Protein AF-A0A3M1ZE12-F1 (afdb_monomer_lite)

Secondary structure (DSSP, 8-state):
-HHHHHHHHHHHHHHHHHHHHHHHH-GGGGGGGHHHHS-TT-EEEEEEEEEETTEEEEEEEEE-TT--EEEEE-GGGHHHHHHHHHHHHHHHHHHHHHHT-----HHHHHHHHHTT--------HHHHHHHHHHHHHHHHTTSS-HHHHHHHHHHHHHT-

Foldseek 3Di:
DVVVLVVVVVVLVVVVVVVVVCCVVCVVVCVVCQVVQDPPQWGWDWDWDAPDDVDIDIWIFTAHPVRDTDDTRPCVVVVVVCCCVSVVVVVVVVCVVVVPPPVPDPVVVVVVVPVPDPDDDDPDVVVLVVVLVVLVVCVVVVVDDPVRSVVVNVVSVVSD

Radius of gyration: 32.06 Å; chains: 1; bounding box: 69×40×82 Å

Structure (mmCIF, N/CA/C/O backbone):
data_AF-A0A3M1ZE12-F1
#
_entry.id   AF-A0A3M1ZE12-F1
#
loop_
_atom_site.group_PDB
_atom_site.id
_atom_site.type_symbol
_atom_site.label_atom_id
_atom_site.label_alt_id
_atom_site.label_comp_id
_atom_site.label_asym_id
_atom_site.label_entity_id
_atom_site.label_seq_id
_atom_site.pdbx_PDB_ins_code
_atom_site.Cartn_x
_atom_site.Cartn_y
_atom_site.Cartn_z
_atom_site.occupancy
_atom_site.B_iso_or_equiv
_atom_site.auth_seq_id
_atom_site.auth_comp_id
_atom_site.auth_asym_id
_atom_site.auth_atom_id
_atom_site.pdbx_PDB_model_num
ATOM 1 N N . MET A 1 1 ? -4.001 3.614 19.886 1.00 69.06 1 MET A N 1
ATOM 2 C CA . MET A 1 1 ? -4.162 3.724 18.414 1.00 69.06 1 MET A CA 1
ATOM 3 C C . MET A 1 1 ? -3.231 4.747 17.764 1.00 69.06 1 MET A C 1
ATOM 5 O O . MET A 1 1 ? -2.556 4.374 16.819 1.00 69.06 1 MET A O 1
ATOM 9 N N . ARG A 1 2 ? -3.113 5.991 18.261 1.00 78.31 2 ARG A N 1
ATOM 10 C CA . ARG A 1 2 ? -2.287 7.047 17.623 1.00 78.31 2 ARG A CA 1
ATOM 11 C C . ARG A 1 2 ? -0.818 6.660 17.358 1.00 78.31 2 ARG A C 1
ATOM 13 O O . ARG A 1 2 ? -0.316 6.914 16.273 1.00 78.31 2 ARG A O 1
ATOM 20 N N . ARG A 1 3 ? -0.157 5.980 18.305 1.00 85.44 3 ARG A N 1
ATOM 21 C CA . ARG A 1 3 ? 1.233 5.497 18.143 1.00 85.44 3 ARG A CA 1
ATOM 22 C C . ARG A 1 3 ? 1.384 4.434 17.048 1.00 85.44 3 ARG A C 1
ATOM 24 O O . ARG A 1 3 ? 2.384 4.425 16.349 1.00 85.44 3 ARG A O 1
ATOM 31 N N . PHE A 1 4 ? 0.374 3.584 16.869 1.00 80.88 4 PHE A N 1
ATOM 32 C CA . PHE A 1 4 ? 0.392 2.518 15.865 1.00 80.88 4 PHE A CA 1
ATOM 33 C C . PHE A 1 4 ? 0.295 3.084 14.443 1.00 80.88 4 PHE A C 1
ATOM 35 O O . PHE A 1 4 ? 0.989 2.627 13.545 1.00 80.88 4 PHE A O 1
ATOM 42 N N . LEU A 1 5 ? -0.516 4.133 14.263 1.00 79.75 5 LEU A N 1
ATOM 43 C CA . LEU A 1 5 ? -0.652 4.824 12.983 1.00 79.75 5 LEU A CA 1
ATOM 44 C C . LEU A 1 5 ? 0.655 5.515 12.568 1.00 79.75 5 LEU A C 1
ATOM 46 O O . LEU A 1 5 ? 1.048 5.429 11.414 1.00 79.75 5 LEU A O 1
ATOM 50 N N . ILE A 1 6 ? 1.353 6.146 13.518 1.00 84.62 6 ILE A N 1
ATOM 51 C CA . ILE A 1 6 ? 2.642 6.805 13.256 1.00 84.62 6 ILE A CA 1
ATOM 52 C C . ILE A 1 6 ? 3.688 5.785 12.795 1.00 84.62 6 ILE A C 1
ATOM 54 O O . ILE A 1 6 ? 4.367 6.031 11.805 1.00 84.62 6 ILE A O 1
ATOM 58 N N . ILE A 1 7 ? 3.782 4.635 13.472 1.00 89.12 7 ILE A N 1
ATOM 59 C CA . ILE A 1 7 ? 4.720 3.564 13.102 1.00 89.12 7 ILE A CA 1
ATOM 60 C C . ILE A 1 7 ? 4.403 3.028 11.704 1.00 89.12 7 ILE A C 1
ATOM 62 O O . ILE A 1 7 ? 5.311 2.838 10.902 1.00 89.12 7 ILE A O 1
ATOM 66 N N . LEU A 1 8 ? 3.122 2.825 11.391 1.00 82.06 8 LEU A N 1
ATOM 67 C CA . LEU A 1 8 ? 2.704 2.285 10.101 1.00 82.06 8 LEU A CA 1
ATOM 68 C C . LEU A 1 8 ? 2.986 3.262 8.952 1.00 82.06 8 LEU A C 1
ATOM 70 O O . LEU A 1 8 ? 3.507 2.849 7.922 1.00 82.06 8 LEU A O 1
ATOM 74 N N . VAL A 1 9 ? 2.730 4.559 9.150 1.00 83.44 9 VAL A N 1
ATOM 75 C CA . VAL A 1 9 ? 3.101 5.603 8.180 1.00 83.44 9 VAL A CA 1
ATOM 76 C C . VAL A 1 9 ? 4.614 5.634 7.970 1.00 83.44 9 VAL A C 1
ATOM 78 O O . VAL A 1 9 ? 5.063 5.651 6.830 1.00 83.44 9 VAL A O 1
ATOM 81 N N . TRP A 1 10 ? 5.403 5.580 9.047 1.00 89.31 10 TRP A N 1
ATOM 82 C CA . TRP A 1 10 ? 6.865 5.538 8.954 1.00 89.31 10 TRP A CA 1
ATOM 83 C C . TRP A 1 10 ? 7.362 4.313 8.182 1.00 89.31 10 TRP A C 1
ATOM 85 O O . TRP A 1 10 ? 8.248 4.431 7.343 1.00 89.31 10 TRP A O 1
ATOM 95 N N . LEU A 1 11 ? 6.764 3.147 8.424 1.00 87.75 11 LEU A N 1
ATOM 96 C CA . LEU A 1 11 ? 7.138 1.902 7.761 1.00 87.75 11 LEU A CA 1
ATOM 97 C C . LEU A 1 11 ? 6.813 1.941 6.261 1.00 87.75 11 LEU A C 1
ATOM 99 O O . LEU A 1 11 ? 7.648 1.547 5.450 1.00 87.75 11 LEU A O 1
ATOM 103 N N . VAL A 1 12 ? 5.653 2.482 5.875 1.00 82.62 12 VAL A N 1
ATOM 104 C CA . VAL A 1 12 ? 5.296 2.706 4.460 1.00 82.62 12 VAL A CA 1
ATOM 105 C C . VAL A 1 12 ? 6.264 3.690 3.798 1.00 82.62 12 VAL A C 1
ATOM 107 O O . VAL A 1 12 ? 6.706 3.473 2.674 1.00 82.62 12 VAL A O 1
ATOM 110 N N . LEU A 1 13 ? 6.645 4.751 4.505 1.00 83.81 13 LEU A N 1
ATOM 111 C CA . LEU A 1 13 ? 7.532 5.779 3.971 1.00 83.81 13 LEU A CA 1
ATOM 112 C C . LEU A 1 13 ? 8.958 5.239 3.770 1.00 83.81 13 LEU A C 1
ATOM 114 O O . LEU A 1 13 ? 9.538 5.410 2.700 1.00 83.81 13 LEU A O 1
ATOM 118 N N . VAL A 1 14 ? 9.491 4.501 4.747 1.00 89.69 14 VAL A N 1
ATOM 119 C CA . VAL A 1 14 ? 10.808 3.849 4.648 1.00 89.69 14 VAL A CA 1
ATOM 120 C C . VAL A 1 14 ? 10.825 2.778 3.564 1.00 89.69 14 VAL A C 1
ATOM 122 O O . VAL A 1 14 ? 11.781 2.711 2.797 1.00 89.69 14 VAL A O 1
ATOM 125 N N . THR A 1 15 ? 9.777 1.958 3.463 1.00 83.69 15 THR A N 1
ATOM 126 C CA . THR A 1 15 ? 9.702 0.925 2.418 1.00 83.69 15 THR A CA 1
ATOM 127 C C . THR A 1 15 ? 9.590 1.536 1.026 1.00 83.69 15 THR A C 1
ATOM 129 O O . THR A 1 15 ? 10.283 1.078 0.125 1.00 83.69 15 THR A O 1
ATOM 132 N N . SER A 1 16 ? 8.817 2.612 0.848 1.00 80.94 16 SER A N 1
ATOM 133 C CA . SER A 1 16 ? 8.738 3.332 -0.428 1.00 80.94 16 SER A CA 1
ATOM 134 C C . SER A 1 16 ? 10.082 3.944 -0.834 1.00 80.94 16 SER A C 1
ATOM 136 O O . SER A 1 16 ? 10.472 3.821 -1.993 1.00 80.94 16 SER A O 1
ATOM 138 N N . ILE A 1 17 ? 10.805 4.573 0.102 1.00 85.69 17 ILE A N 1
ATOM 139 C CA . ILE A 1 17 ? 12.144 5.123 -0.163 1.00 85.69 17 ILE A CA 1
ATOM 140 C C . ILE A 1 17 ? 13.123 3.995 -0.490 1.00 85.69 17 ILE A C 1
ATOM 142 O O . ILE A 1 17 ? 13.863 4.090 -1.464 1.00 85.69 17 ILE A O 1
ATOM 146 N N . GLY A 1 18 ? 13.112 2.912 0.290 1.00 85.25 18 GLY A N 1
ATOM 147 C CA . GLY A 1 18 ? 13.981 1.760 0.067 1.00 85.25 18 GLY A CA 1
ATOM 148 C C . GLY A 1 18 ? 13.749 1.113 -1.296 1.00 85.25 18 GLY A C 1
ATOM 149 O O . GLY A 1 18 ? 14.715 0.788 -1.980 1.00 85.25 18 GLY A O 1
ATOM 150 N N . LEU A 1 19 ? 12.487 0.990 -1.721 1.00 79.50 19 LEU A N 1
ATOM 151 C CA . LEU A 1 19 ? 12.138 0.463 -3.038 1.00 79.50 19 LEU A CA 1
ATOM 152 C C . LEU A 1 19 ? 12.648 1.380 -4.157 1.00 79.50 19 LEU A C 1
ATOM 154 O O . LEU A 1 19 ? 13.254 0.895 -5.106 1.00 79.50 19 LEU A O 1
ATOM 158 N N . PHE A 1 20 ? 12.464 2.696 -4.015 1.00 78.19 20 PHE A N 1
ATOM 159 C CA . PHE A 1 20 ? 12.941 3.683 -4.985 1.00 78.19 20 PHE A CA 1
ATOM 160 C C . PHE A 1 20 ? 14.468 3.660 -5.122 1.00 78.19 20 PHE A C 1
ATOM 162 O O . PHE A 1 20 ? 15.006 3.593 -6.225 1.00 78.19 20 PHE A O 1
ATOM 169 N N . VAL A 1 21 ? 15.181 3.636 -3.995 1.00 81.31 21 VAL A N 1
ATOM 170 C CA . VAL A 1 21 ? 16.641 3.514 -3.981 1.00 81.31 21 VAL A CA 1
ATOM 171 C C . VAL A 1 21 ? 17.065 2.194 -4.631 1.00 81.31 21 VAL A C 1
ATOM 173 O O . VAL A 1 21 ? 17.912 2.206 -5.516 1.00 81.31 21 VAL A O 1
ATOM 176 N N . MET A 1 22 ? 16.434 1.067 -4.288 1.00 76.12 22 MET A N 1
ATOM 177 C CA . MET A 1 22 ? 16.732 -0.227 -4.918 1.00 76.12 22 MET A CA 1
ATOM 178 C C . MET A 1 22 ? 16.559 -0.201 -6.439 1.00 76.12 22 MET A C 1
ATOM 180 O O . MET A 1 22 ? 17.413 -0.729 -7.147 1.00 76.12 22 MET A O 1
ATOM 184 N N . THR A 1 23 ? 15.513 0.451 -6.955 1.00 69.88 23 THR A N 1
ATOM 185 C CA . THR A 1 23 ? 15.314 0.564 -8.409 1.00 69.88 23 THR A CA 1
ATOM 186 C C . THR A 1 23 ? 16.389 1.393 -9.110 1.00 69.88 23 THR A C 1
ATOM 188 O O . THR A 1 23 ? 16.671 1.138 -10.275 1.00 69.88 23 THR A O 1
ATOM 191 N N . LEU A 1 24 ? 17.029 2.339 -8.414 1.00 73.75 24 LEU A N 1
ATOM 192 C CA . LEU A 1 24 ? 18.143 3.112 -8.975 1.00 73.75 24 LEU A CA 1
ATOM 193 C C . LEU A 1 24 ? 19.441 2.301 -9.055 1.00 73.75 24 LEU A C 1
ATOM 195 O O . LEU A 1 24 ? 20.240 2.519 -9.961 1.00 73.75 24 LEU A O 1
ATOM 199 N N . PHE A 1 25 ? 19.664 1.380 -8.114 1.00 78.62 25 PHE A N 1
ATOM 200 C CA . PHE A 1 25 ? 20.916 0.620 -8.025 1.00 78.62 25 PHE A CA 1
ATOM 201 C C . PHE A 1 25 ? 20.858 -0.757 -8.693 1.00 78.62 25 PHE A C 1
ATOM 203 O O . PHE A 1 25 ? 21.904 -1.314 -9.020 1.00 78.62 25 PHE A O 1
ATOM 210 N N . VAL A 1 26 ? 19.663 -1.313 -8.903 1.00 79.50 26 VAL A N 1
ATOM 211 C CA . VAL A 1 26 ? 19.476 -2.650 -9.477 1.00 79.50 26 VAL A CA 1
ATOM 212 C C . VAL A 1 26 ? 18.542 -2.558 -10.689 1.00 79.50 26 VAL A C 1
ATOM 214 O O . VAL A 1 26 ? 17.351 -2.862 -10.578 1.00 79.50 26 VAL A O 1
ATOM 217 N N . PRO A 1 27 ? 19.057 -2.156 -11.866 1.00 67.94 27 PRO A N 1
ATOM 218 C CA . PRO A 1 27 ? 18.252 -2.029 -13.085 1.00 67.94 27 PRO A CA 1
ATOM 219 C C . PRO A 1 27 ? 17.629 -3.364 -13.523 1.00 67.94 27 PRO A C 1
ATOM 221 O O . PRO A 1 27 ? 16.594 -3.384 -14.184 1.00 67.94 27 PRO A O 1
ATOM 224 N N . ASP A 1 28 ? 18.191 -4.494 -13.082 1.00 75.62 28 ASP A N 1
ATOM 225 C CA . ASP A 1 28 ? 17.647 -5.829 -13.341 1.00 75.62 28 ASP A CA 1
ATOM 226 C C . ASP A 1 28 ? 16.234 -6.049 -12.776 1.00 75.62 28 ASP A C 1
ATOM 228 O O . ASP A 1 28 ? 15.501 -6.893 -13.294 1.00 75.62 28 ASP A O 1
ATOM 232 N N . LEU A 1 29 ? 15.812 -5.282 -11.763 1.00 71.12 29 LEU A N 1
ATOM 233 C CA . LEU A 1 29 ? 14.446 -5.349 -11.226 1.00 71.12 29 LEU A CA 1
ATOM 234 C C . LEU A 1 29 ? 13.386 -4.834 -12.210 1.00 71.12 29 LEU A C 1
ATOM 236 O O . LEU A 1 29 ? 12.202 -5.110 -12.015 1.00 71.12 29 LEU A O 1
ATOM 240 N N . LEU A 1 30 ? 13.787 -4.118 -13.266 1.00 70.06 30 LEU A N 1
ATOM 241 C CA . LEU A 1 30 ? 12.878 -3.622 -14.301 1.00 70.06 30 LEU A CA 1
ATOM 242 C C . LEU A 1 30 ? 12.604 -4.649 -15.407 1.00 70.06 30 LEU A C 1
ATOM 244 O O . LEU A 1 30 ? 11.614 -4.506 -16.118 1.00 70.06 30 LEU A O 1
ATOM 248 N N . LYS A 1 31 ? 13.392 -5.732 -15.496 1.00 76.06 31 LYS A N 1
ATOM 249 C CA . LYS A 1 31 ? 13.204 -6.820 -16.474 1.00 76.06 31 LYS A CA 1
ATOM 250 C C . LYS A 1 31 ? 11.765 -7.348 -16.599 1.00 76.06 31 LYS A C 1
ATOM 252 O O . LYS A 1 31 ? 11.317 -7.511 -17.732 1.00 76.06 31 LYS A O 1
ATOM 257 N N . PRO A 1 32 ? 11.006 -7.609 -15.514 1.00 79.12 32 PRO A N 1
ATOM 258 C CA . PRO A 1 32 ? 9.621 -8.070 -15.643 1.00 79.12 32 PRO A CA 1
ATOM 259 C C . PRO A 1 32 ? 8.676 -7.022 -16.248 1.00 79.12 32 PRO A C 1
ATOM 261 O O . PRO A 1 32 ? 7.614 -7.382 -16.744 1.00 79.12 32 PRO A O 1
ATOM 264 N N . PHE A 1 33 ? 9.048 -5.740 -16.237 1.00 77.62 33 PHE A N 1
ATOM 265 C CA . PHE A 1 33 ? 8.269 -4.661 -16.844 1.00 77.62 33 PHE A CA 1
ATOM 266 C C . PHE A 1 33 ? 8.643 -4.407 -18.309 1.00 77.62 33 PHE A C 1
ATOM 268 O O . PHE A 1 33 ? 7.996 -3.580 -18.948 1.00 77.62 33 PHE A O 1
ATOM 275 N N . ASN A 1 34 ? 9.625 -5.126 -18.869 1.00 76.56 34 ASN A N 1
ATOM 276 C CA . ASN A 1 34 ? 10.037 -4.968 -20.268 1.00 76.56 34 ASN A CA 1
ATOM 277 C C . ASN A 1 34 ? 8.854 -5.119 -21.234 1.00 76.56 34 ASN A C 1
ATOM 279 O O . ASN A 1 34 ? 8.681 -4.282 -22.111 1.00 76.56 34 ASN A O 1
ATOM 283 N N . SER A 1 35 ? 7.994 -6.119 -21.017 1.00 77.81 35 SER A N 1
ATOM 284 C CA . SER A 1 35 ? 6.795 -6.357 -21.838 1.00 77.81 35 SER A CA 1
ATOM 285 C C . SER A 1 35 ? 5.728 -5.266 -21.722 1.00 77.81 35 SER A C 1
ATOM 287 O O . SER A 1 35 ? 4.788 -5.240 -22.506 1.00 77.81 35 SER A O 1
ATOM 289 N N . LEU A 1 36 ? 5.822 -4.414 -20.701 1.00 80.44 36 LEU A N 1
ATOM 290 C CA . LEU A 1 36 ? 4.851 -3.358 -20.419 1.00 80.44 36 LEU A CA 1
ATOM 291 C C . LEU A 1 36 ? 5.334 -1.998 -20.933 1.00 80.44 36 LEU A C 1
ATOM 293 O O . LEU A 1 36 ? 4.524 -1.121 -21.217 1.00 80.44 36 LEU A O 1
ATOM 297 N N . LEU A 1 37 ? 6.654 -1.831 -21.026 1.00 81.38 37 LEU A N 1
ATOM 298 C CA . LEU A 1 37 ? 7.314 -0.601 -21.451 1.00 81.38 37 LEU A CA 1
ATOM 299 C C . LEU A 1 37 ? 7.681 -0.606 -22.937 1.00 81.38 37 LEU A C 1
ATOM 301 O O . LEU A 1 37 ? 7.742 0.465 -23.529 1.00 81.38 37 LEU A O 1
ATOM 305 N N . CYS A 1 38 ? 7.911 -1.778 -23.531 1.00 86.00 38 CYS A N 1
ATOM 306 C CA . CYS A 1 38 ? 8.198 -1.914 -24.952 1.00 86.00 38 CYS A CA 1
ATOM 307 C C . CYS A 1 38 ? 7.276 -2.953 -25.608 1.00 86.00 38 CYS A C 1
ATOM 309 O O . CYS A 1 38 ? 6.785 -3.872 -24.951 1.00 86.00 38 CYS A O 1
ATOM 311 N N . ALA A 1 39 ? 7.042 -2.808 -26.914 1.00 86.00 39 ALA A N 1
ATOM 312 C CA . ALA A 1 39 ? 6.218 -3.734 -27.688 1.00 86.00 39 ALA A CA 1
ATOM 313 C C . ALA A 1 39 ? 6.829 -5.150 -27.744 1.00 86.00 39 ALA A C 1
ATOM 315 O O . ALA A 1 39 ? 8.048 -5.324 -27.634 1.00 86.00 39 ALA A O 1
ATOM 316 N N . GLU A 1 40 ? 5.988 -6.171 -27.941 1.00 88.81 40 GLU A N 1
ATOM 317 C CA . GLU A 1 40 ? 6.443 -7.558 -28.112 1.00 88.81 40 GLU A CA 1
ATOM 318 C C . GLU A 1 40 ? 7.526 -7.659 -29.198 1.00 88.81 40 GLU A C 1
ATOM 320 O O . GLU A 1 40 ? 7.358 -7.157 -30.306 1.00 88.81 40 GLU A O 1
ATOM 325 N N . GLY A 1 41 ? 8.645 -8.309 -28.865 1.00 87.94 41 GLY A N 1
ATOM 326 C CA . GLY A 1 41 ? 9.790 -8.485 -29.768 1.00 87.94 41 GLY A CA 1
ATOM 327 C C . GLY A 1 41 ? 10.918 -7.463 -29.602 1.00 87.94 41 GLY A C 1
ATOM 328 O O . GLY A 1 41 ? 11.983 -7.656 -30.176 1.00 87.94 41 GLY A O 1
ATOM 329 N N . THR A 1 42 ? 10.739 -6.433 -28.773 1.00 89.81 42 THR A N 1
ATOM 330 C CA . THR A 1 42 ? 11.777 -5.421 -28.513 1.00 89.81 42 THR A CA 1
ATOM 331 C C . THR A 1 42 ? 12.418 -5.599 -27.131 1.00 89.81 42 THR A C 1
ATOM 333 O O . THR A 1 42 ? 11.803 -6.118 -26.196 1.00 89.81 42 THR A O 1
ATOM 336 N N . SER A 1 43 ? 13.680 -5.188 -26.988 1.00 87.31 43 SER A N 1
ATOM 337 C CA . SER A 1 43 ? 14.426 -5.242 -25.723 1.00 87.31 43 SER A CA 1
ATOM 338 C C . SER A 1 43 ? 14.777 -3.843 -25.223 1.00 87.31 43 SER A C 1
ATOM 340 O O . SER A 1 43 ? 15.170 -2.987 -26.018 1.00 87.31 43 SER A O 1
ATOM 342 N N . ILE A 1 44 ? 14.670 -3.622 -23.909 1.00 86.44 44 ILE A N 1
ATOM 343 C CA . ILE A 1 44 ? 15.147 -2.391 -23.267 1.00 86.44 44 ILE A CA 1
ATOM 344 C C . ILE A 1 44 ? 16.666 -2.418 -23.199 1.00 86.44 44 ILE A C 1
ATOM 346 O O . ILE A 1 44 ? 17.251 -3.333 -22.619 1.00 86.44 44 ILE A O 1
ATOM 350 N N . ASP A 1 45 ? 17.276 -1.368 -23.729 1.00 86.25 45 ASP A N 1
ATOM 351 C CA . ASP A 1 45 ? 18.683 -1.062 -23.549 1.00 86.25 45 ASP A CA 1
ATOM 352 C C . ASP A 1 45 ? 18.818 0.199 -22.689 1.00 86.25 45 ASP A C 1
ATOM 354 O O . ASP A 1 45 ? 18.047 1.155 -22.827 1.00 86.25 45 ASP A O 1
ATOM 358 N N . THR A 1 46 ? 19.770 0.180 -21.757 1.00 84.88 46 THR A N 1
ATOM 359 C CA . THR A 1 46 ? 20.009 1.303 -20.843 1.00 84.88 46 THR A CA 1
ATOM 360 C C . THR A 1 46 ? 21.288 1.989 -21.262 1.00 84.88 46 THR A C 1
ATOM 362 O O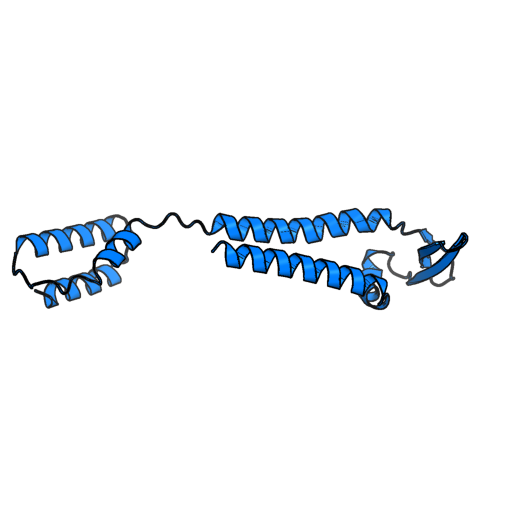 . THR A 1 46 ? 22.381 1.467 -21.043 1.00 84.88 46 THR A O 1
ATOM 365 N N . ASN A 1 47 ? 21.156 3.178 -21.837 1.00 84.38 47 ASN A N 1
ATOM 366 C CA . ASN A 1 47 ? 22.312 3.967 -22.208 1.00 84.38 47 ASN A CA 1
ATOM 367 C C . ASN A 1 47 ? 22.547 5.060 -21.165 1.00 84.38 47 ASN A C 1
ATOM 369 O O . ASN A 1 47 ? 21.646 5.821 -20.813 1.00 84.38 47 ASN A O 1
ATOM 373 N N . SER A 1 48 ? 23.777 5.128 -20.666 1.00 85.19 48 SER A N 1
ATOM 374 C CA . SER A 1 48 ? 24.231 6.188 -19.770 1.00 85.19 48 SER A CA 1
ATOM 375 C C . SER A 1 48 ? 25.107 7.149 -20.559 1.00 85.19 48 SER A C 1
ATOM 377 O O . SER A 1 48 ? 26.125 6.740 -21.123 1.00 85.19 48 SER A O 1
ATOM 379 N N . TYR A 1 49 ? 24.719 8.423 -20.599 1.00 86.56 49 TYR A N 1
ATOM 380 C CA . TYR A 1 49 ? 25.500 9.475 -21.244 1.00 86.56 49 TYR A CA 1
ATOM 381 C C . TYR A 1 49 ? 25.748 10.620 -20.258 1.00 86.56 49 TYR A C 1
ATOM 383 O O . TYR A 1 49 ? 24.852 11.047 -19.525 1.00 86.56 49 TYR A O 1
ATOM 391 N N . GLN A 1 50 ? 26.972 11.151 -20.246 1.00 89.12 50 GLN A N 1
ATOM 392 C CA . GLN A 1 50 ? 27.267 12.393 -19.530 1.00 89.12 50 GLN A CA 1
ATOM 393 C C . GLN A 1 50 ? 26.804 13.576 -20.380 1.00 89.12 50 GLN A C 1
ATOM 395 O O . GLN A 1 50 ? 27.392 13.853 -21.423 1.00 89.12 50 G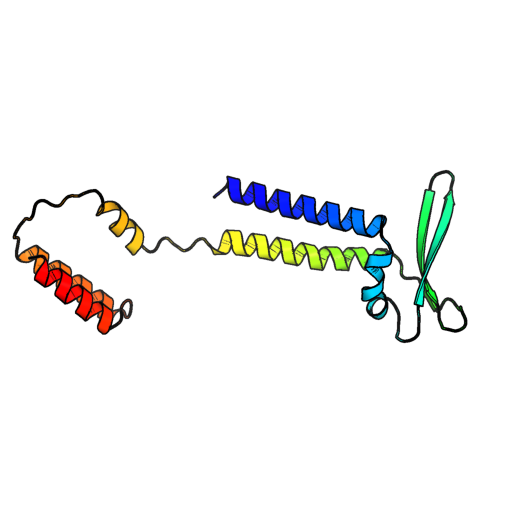LN A O 1
ATOM 400 N N . SER A 1 51 ? 25.753 14.267 -19.933 1.00 88.94 51 SER A N 1
ATOM 401 C CA . SER A 1 51 ? 25.255 15.479 -20.606 1.00 88.94 51 SER A CA 1
ATOM 402 C C . SER A 1 51 ? 26.036 16.736 -20.208 1.00 88.94 51 SER A C 1
ATOM 404 O O . SER A 1 51 ? 25.954 17.756 -20.887 1.00 88.94 51 SER A O 1
ATOM 406 N N . GLY A 1 52 ? 26.842 16.663 -19.144 1.00 89.88 52 GLY A N 1
ATOM 407 C CA . GLY A 1 52 ? 27.669 17.766 -18.671 1.00 89.88 52 GLY A CA 1
ATOM 408 C C . GLY A 1 52 ? 28.615 17.354 -17.540 1.00 89.88 52 GLY A C 1
ATOM 409 O O . GLY A 1 52 ? 28.575 16.209 -17.078 1.00 89.88 52 GLY A O 1
ATOM 410 N N . PRO A 1 53 ? 29.487 18.269 -17.078 1.00 91.81 53 PRO A N 1
ATOM 411 C CA . PRO A 1 53 ? 30.398 18.005 -15.970 1.00 91.81 53 PRO A CA 1
ATOM 412 C C . PRO A 1 53 ? 29.609 17.690 -14.691 1.00 91.81 53 PRO A C 1
ATOM 414 O O . PRO A 1 53 ? 29.043 18.576 -14.058 1.00 91.81 53 PRO A O 1
ATOM 417 N N . GLY A 1 54 ? 29.588 16.407 -14.321 1.00 89.81 54 GLY A N 1
ATOM 418 C CA . GLY A 1 54 ? 28.893 15.896 -13.136 1.00 89.81 54 GLY A CA 1
ATOM 419 C C . GLY A 1 54 ? 27.429 15.501 -13.347 1.00 89.81 54 GLY A C 1
ATOM 420 O O . GLY A 1 54 ? 26.790 15.087 -12.384 1.00 89.81 54 GLY A O 1
ATOM 421 N N . GLU A 1 55 ? 26.899 15.584 -14.570 1.00 88.00 55 GLU A N 1
ATOM 422 C CA . GLU A 1 55 ? 25.505 15.241 -14.867 1.00 88.00 55 GLU A CA 1
ATOM 423 C C . GLU A 1 55 ? 25.440 13.964 -15.714 1.00 88.00 55 GLU A C 1
ATOM 425 O O . GLU A 1 55 ? 25.773 13.955 -16.903 1.00 88.00 55 GLU A O 1
ATOM 430 N N . THR A 1 56 ? 25.040 12.858 -15.085 1.00 83.75 56 THR A N 1
ATOM 431 C CA . THR A 1 56 ? 24.780 11.576 -15.754 1.00 83.75 56 THR A CA 1
ATOM 432 C C . THR A 1 56 ? 23.288 11.458 -16.049 1.00 83.75 56 THR A C 1
ATOM 434 O O . THR A 1 56 ? 22.494 11.374 -15.111 1.00 83.75 56 THR A O 1
ATOM 437 N N . SER A 1 57 ? 22.911 11.432 -17.330 1.00 82.88 57 SER A N 1
ATOM 438 C CA . SER A 1 57 ? 21.549 11.082 -17.746 1.00 82.88 57 SER A CA 1
ATOM 439 C C . SER A 1 57 ? 21.493 9.599 -18.089 1.00 82.88 57 SER A C 1
ATOM 441 O O . SER A 1 57 ? 22.411 9.061 -18.713 1.00 82.88 57 SER A O 1
ATOM 443 N N . ILE A 1 58 ? 20.416 8.945 -17.665 1.00 81.88 58 ILE A N 1
ATOM 444 C CA . ILE A 1 58 ? 20.136 7.544 -17.965 1.00 81.88 58 ILE A CA 1
ATOM 445 C C . ILE A 1 58 ? 18.902 7.529 -18.859 1.00 81.88 58 ILE A C 1
ATOM 447 O O . ILE A 1 58 ? 17.818 7.903 -18.410 1.00 81.88 58 ILE A O 1
ATOM 451 N N . ASP A 1 59 ? 19.078 7.085 -20.101 1.00 84.12 59 ASP A N 1
ATOM 452 C CA . ASP A 1 59 ? 17.996 6.963 -21.071 1.00 84.12 59 ASP A CA 1
ATOM 453 C C . ASP A 1 59 ? 17.645 5.486 -21.279 1.00 84.12 59 ASP A C 1
ATOM 455 O O . ASP A 1 59 ? 18.516 4.637 -21.499 1.00 84.12 59 ASP A O 1
ATOM 459 N N . PHE A 1 60 ? 16.347 5.190 -21.226 1.00 84.88 60 PHE A N 1
ATOM 460 C CA . PHE A 1 60 ? 15.798 3.868 -21.512 1.00 84.88 60 PHE A CA 1
ATOM 461 C C . PHE A 1 60 ? 15.266 3.858 -22.942 1.00 84.88 60 PHE A C 1
ATOM 463 O O . PHE A 1 60 ? 14.377 4.642 -23.291 1.00 84.88 60 PHE A O 1
ATOM 470 N N . VAL A 1 61 ? 15.826 2.983 -23.775 1.00 89.56 61 VAL A N 1
ATOM 471 C CA . VAL A 1 61 ? 15.513 2.930 -25.204 1.00 89.56 61 VAL A CA 1
ATOM 472 C C . VAL A 1 61 ? 15.055 1.527 -25.574 1.00 89.56 61 VAL A C 1
ATOM 474 O O . VAL A 1 61 ? 15.732 0.549 -25.257 1.00 89.56 61 VAL A O 1
ATOM 477 N N . CYS A 1 62 ? 13.918 1.419 -26.260 1.00 90.12 62 CYS A N 1
ATOM 478 C CA . CYS A 1 62 ? 13.475 0.150 -26.830 1.00 90.12 62 CYS A CA 1
ATOM 479 C C . CYS A 1 62 ? 14.198 -0.063 -28.168 1.00 90.12 62 CYS A C 1
ATOM 481 O O . CYS A 1 62 ? 14.099 0.777 -29.071 1.00 90.12 62 CYS A O 1
ATOM 483 N N . ARG A 1 63 ? 14.927 -1.176 -28.298 1.00 90.94 63 ARG A N 1
ATOM 484 C CA . ARG A 1 63 ? 15.525 -1.609 -29.567 1.00 90.94 63 ARG A CA 1
ATOM 485 C C . ARG A 1 63 ? 14.818 -2.836 -30.113 1.00 90.94 63 ARG A C 1
ATOM 487 O O . ARG A 1 63 ? 14.482 -3.749 -29.358 1.00 90.94 63 ARG A O 1
ATOM 494 N N . ASP A 1 64 ? 14.644 -2.851 -31.425 1.00 91.56 64 ASP A N 1
ATOM 495 C CA . ASP A 1 64 ? 14.194 -4.029 -32.163 1.00 91.56 64 ASP A CA 1
ATOM 496 C C . ASP A 1 64 ? 15.327 -5.065 -32.313 1.00 91.56 64 ASP A C 1
ATOM 498 O O . ASP A 1 64 ? 16.486 -4.777 -31.997 1.00 91.56 64 ASP A O 1
ATOM 502 N N . VAL A 1 65 ? 15.017 -6.259 -32.824 1.00 91.25 65 VAL A N 1
ATOM 503 C CA . VAL A 1 65 ? 15.980 -7.344 -33.097 1.00 91.25 65 VAL A CA 1
ATOM 504 C C . VAL A 1 65 ? 17.124 -6.915 -34.022 1.00 91.25 65 VAL A C 1
ATOM 506 O O . VAL A 1 65 ? 18.234 -7.432 -33.906 1.00 91.25 65 VAL A O 1
ATOM 509 N N . ASP A 1 66 ? 16.882 -5.914 -34.871 1.00 92.06 66 ASP A N 1
ATOM 510 C CA . ASP A 1 66 ? 17.873 -5.315 -35.773 1.00 92.06 66 ASP A CA 1
ATOM 511 C C . ASP A 1 66 ? 18.717 -4.207 -35.105 1.00 92.06 66 ASP A C 1
ATOM 513 O O . ASP A 1 66 ? 19.568 -3.581 -35.737 1.00 92.06 66 ASP A O 1
ATOM 517 N N . GLY A 1 67 ? 18.485 -3.926 -33.818 1.00 89.12 67 GLY A N 1
ATOM 518 C CA . GLY A 1 67 ? 19.203 -2.910 -33.045 1.00 89.12 67 GLY A CA 1
ATOM 519 C C . GLY A 1 67 ? 18.776 -1.465 -33.328 1.00 89.12 67 GLY A C 1
ATOM 520 O O . GLY A 1 67 ? 19.412 -0.535 -32.817 1.00 89.12 67 GLY A O 1
ATOM 521 N N . ILE A 1 68 ? 17.715 -1.265 -34.115 1.00 90.75 68 ILE A N 1
ATOM 522 C CA . ILE A 1 68 ? 17.154 0.051 -34.437 1.00 90.75 68 ILE A CA 1
ATOM 523 C C . ILE A 1 68 ? 16.351 0.573 -33.241 1.00 90.75 68 ILE A C 1
ATOM 525 O O . ILE A 1 68 ? 15.573 -0.155 -32.626 1.00 90.75 68 ILE A O 1
ATOM 529 N N . ILE A 1 69 ? 16.552 1.852 -32.921 1.00 87.75 69 ILE A N 1
ATOM 530 C CA . ILE A 1 69 ? 15.809 2.561 -31.879 1.00 87.75 69 ILE A CA 1
ATOM 531 C C . ILE A 1 69 ? 14.404 2.857 -32.401 1.00 87.75 69 ILE A C 1
ATOM 533 O O . ILE A 1 69 ? 14.248 3.645 -33.333 1.00 87.75 69 ILE A O 1
ATOM 537 N N . VAL A 1 70 ? 13.399 2.232 -31.795 1.00 86.50 70 VAL A N 1
ATOM 538 C CA . VAL A 1 70 ? 11.990 2.404 -32.181 1.00 86.50 70 VAL A CA 1
ATOM 539 C C . VAL A 1 70 ? 11.280 3.437 -31.315 1.00 86.50 70 VAL A C 1
ATOM 541 O O . VAL A 1 70 ? 10.460 4.195 -31.828 1.00 86.50 70 VAL A O 1
ATOM 544 N N . GLU A 1 71 ? 11.617 3.525 -30.025 1.00 83.44 71 GLU A N 1
ATOM 545 C CA . GLU A 1 71 ? 10.917 4.424 -29.106 1.00 83.44 71 GLU A CA 1
ATOM 546 C C . GLU A 1 71 ? 11.795 4.874 -27.928 1.00 83.44 71 GLU A C 1
ATOM 548 O O . GLU A 1 71 ? 12.565 4.092 -27.359 1.00 83.44 71 GLU A O 1
ATOM 553 N N . TYR A 1 72 ? 11.661 6.152 -27.559 1.00 79.31 72 TYR A N 1
ATOM 554 C CA . TYR A 1 72 ? 12.281 6.733 -26.369 1.00 79.31 72 TYR A CA 1
ATOM 555 C C . TYR A 1 72 ? 11.285 6.717 -25.217 1.00 79.31 72 TYR A C 1
ATOM 557 O O . TYR A 1 72 ? 10.317 7.483 -25.203 1.00 79.31 72 TYR A O 1
ATOM 565 N N . VAL A 1 73 ? 11.557 5.900 -24.204 1.00 75.75 73 VAL A N 1
ATOM 566 C CA . VAL A 1 73 ? 10.731 5.859 -22.999 1.00 75.75 73 VAL A CA 1
ATOM 567 C C . VAL A 1 73 ? 11.196 6.982 -22.076 1.00 75.75 73 VAL A C 1
ATOM 569 O O . VAL A 1 73 ? 12.042 6.807 -21.200 1.00 75.75 73 VAL A O 1
ATOM 572 N N . SER A 1 74 ? 10.675 8.190 -22.299 1.00 69.94 74 SER A N 1
ATOM 573 C CA . SER A 1 74 ? 10.991 9.331 -21.438 1.00 69.94 74 SER A CA 1
ATOM 574 C C . SER A 1 74 ? 10.481 9.067 -20.019 1.00 69.94 74 SER A C 1
ATOM 576 O O . SER A 1 74 ? 9.292 8.807 -19.814 1.00 69.94 74 SER A O 1
ATOM 578 N N . GLY A 1 75 ? 11.355 9.215 -19.017 1.00 63.59 75 GLY A N 1
ATOM 579 C CA . GLY A 1 75 ? 11.037 9.015 -17.594 1.00 63.59 75 GLY A CA 1
ATOM 580 C C . GLY A 1 75 ? 9.837 9.823 -17.069 1.00 63.59 75 GLY A C 1
ATOM 581 O O . GLY A 1 75 ? 9.308 9.521 -16.001 1.00 63.59 75 GLY A O 1
ATOM 582 N N . LYS A 1 76 ? 9.329 10.796 -17.839 1.00 65.25 76 LYS A N 1
ATOM 583 C CA . LYS A 1 76 ? 8.068 11.500 -17.562 1.00 65.25 76 LYS A CA 1
ATOM 584 C C . LYS A 1 76 ? 6.848 10.573 -17.486 1.00 65.25 76 LYS A C 1
ATOM 586 O O . LYS A 1 76 ? 5.909 10.906 -16.770 1.00 65.25 76 LYS A O 1
ATOM 591 N N . LEU A 1 77 ? 6.860 9.423 -18.166 1.00 67.62 77 LEU A N 1
ATOM 592 C CA . LEU A 1 77 ? 5.766 8.440 -18.127 1.00 67.62 77 LEU A CA 1
ATOM 593 C C . LEU A 1 77 ? 5.784 7.552 -16.871 1.00 67.62 77 LEU A C 1
ATOM 595 O O . LEU A 1 77 ? 4.732 7.091 -16.433 1.00 67.62 77 LEU A O 1
ATOM 599 N N . MET A 1 78 ? 6.945 7.372 -16.234 1.00 69.75 78 MET A N 1
ATOM 600 C CA . MET A 1 78 ? 7.077 6.573 -15.004 1.00 69.75 78 MET A CA 1
ATOM 601 C C . MET A 1 78 ? 6.478 7.283 -13.782 1.00 69.75 78 MET A C 1
ATOM 603 O O . MET A 1 78 ? 5.837 6.654 -12.940 1.00 69.75 78 MET A O 1
ATOM 607 N N . VAL A 1 79 ? 6.649 8.606 -13.688 1.00 73.00 79 VAL A N 1
ATOM 608 C CA . VAL A 1 79 ? 6.177 9.418 -12.552 1.00 73.00 79 VAL A CA 1
ATOM 609 C C . VAL A 1 79 ? 4.673 9.250 -12.262 1.00 73.00 79 VAL A C 1
ATOM 611 O O . VAL A 1 79 ? 4.335 8.958 -11.111 1.00 73.00 79 VAL A O 1
ATOM 614 N N . PRO A 1 80 ? 3.747 9.383 -13.236 1.00 72.00 80 PRO A N 1
ATOM 615 C CA . PRO A 1 80 ? 2.322 9.199 -12.967 1.00 72.00 80 PRO A CA 1
ATOM 616 C C . PRO A 1 80 ? 1.977 7.757 -12.578 1.00 72.00 80 PRO A C 1
ATOM 618 O O . PRO A 1 80 ? 1.101 7.555 -11.739 1.00 72.00 80 PRO A O 1
ATOM 621 N N . PHE A 1 81 ? 2.684 6.758 -13.112 1.00 73.44 81 PHE A N 1
ATOM 622 C CA . PHE A 1 81 ? 2.437 5.352 -12.785 1.00 73.44 81 PHE A CA 1
ATOM 623 C C . PHE A 1 81 ? 2.740 5.058 -11.310 1.00 73.44 81 PHE A C 1
ATOM 625 O O . PHE A 1 81 ? 1.916 4.487 -10.591 1.00 73.44 81 PHE A O 1
ATOM 632 N N . PHE A 1 82 ? 3.887 5.541 -10.824 1.00 74.81 82 PHE A N 1
ATOM 633 C CA . PHE A 1 82 ? 4.244 5.439 -9.412 1.00 74.81 82 PHE A CA 1
ATOM 634 C C . PHE A 1 82 ? 3.312 6.263 -8.519 1.00 74.81 82 PHE A C 1
ATOM 636 O O . PHE A 1 82 ? 2.899 5.776 -7.467 1.00 74.81 82 PHE A O 1
ATOM 643 N N . ALA A 1 83 ? 2.913 7.465 -8.940 1.00 76.81 83 ALA A N 1
ATOM 644 C CA . ALA A 1 83 ? 1.969 8.283 -8.182 1.00 76.81 83 ALA A CA 1
ATOM 645 C C . ALA A 1 83 ? 0.610 7.584 -7.994 1.00 76.81 83 ALA A C 1
ATOM 647 O O . ALA A 1 83 ? 0.052 7.626 -6.899 1.00 76.81 83 ALA A O 1
ATOM 648 N N . VAL A 1 84 ? 0.098 6.899 -9.021 1.00 81.00 84 VAL A N 1
ATOM 649 C CA . VAL A 1 84 ? -1.168 6.154 -8.940 1.00 81.00 84 VAL A CA 1
ATOM 650 C C . VAL A 1 84 ? -1.022 4.899 -8.078 1.00 81.00 84 VAL A C 1
ATOM 652 O O . VAL A 1 84 ? -1.843 4.678 -7.188 1.00 81.00 84 VAL A O 1
ATOM 655 N N . MET A 1 85 ? 0.031 4.102 -8.282 1.00 78.56 85 MET A N 1
ATOM 656 C CA . MET A 1 85 ? 0.258 2.865 -7.522 1.00 78.56 85 MET A CA 1
ATOM 657 C C . MET A 1 85 ? 0.485 3.136 -6.031 1.00 78.56 85 MET A C 1
ATOM 659 O O . MET A 1 85 ? -0.201 2.573 -5.174 1.00 78.56 85 MET A O 1
ATOM 663 N N . PHE A 1 86 ? 1.409 4.041 -5.705 1.00 78.88 86 PHE A N 1
ATOM 664 C CA . PHE A 1 86 ? 1.698 4.381 -4.314 1.00 78.88 86 PHE A CA 1
ATOM 665 C C . PHE A 1 86 ? 0.588 5.229 -3.694 1.00 78.88 86 PHE A C 1
ATOM 667 O O . PHE A 1 86 ? 0.216 4.995 -2.544 1.00 78.88 86 PHE A O 1
ATOM 674 N N . GLY A 1 87 ? -0.002 6.157 -4.452 1.00 81.12 87 GLY A N 1
ATOM 675 C CA . GLY A 1 87 ? -1.141 6.953 -3.998 1.00 81.12 87 GLY A CA 1
ATOM 676 C C . GLY A 1 87 ? -2.350 6.086 -3.648 1.00 81.12 87 GLY A C 1
ATOM 677 O O . GLY A 1 87 ? -2.953 6.282 -2.594 1.00 81.12 87 GLY A O 1
ATOM 678 N N . GLY A 1 88 ? -2.655 5.074 -4.465 1.00 82.50 88 GLY A N 1
ATOM 679 C CA . GLY A 1 88 ? -3.730 4.115 -4.207 1.00 82.50 88 GLY A CA 1
ATOM 680 C C . GLY A 1 88 ? -3.489 3.272 -2.952 1.00 82.50 88 GLY A C 1
ATOM 681 O O . GLY A 1 88 ? -4.381 3.147 -2.111 1.00 82.50 88 GLY A O 1
ATOM 682 N N . ALA A 1 89 ? -2.271 2.751 -2.773 1.00 78.50 89 ALA A N 1
ATOM 683 C CA . ALA A 1 89 ? -1.908 1.983 -1.582 1.00 78.50 89 ALA A CA 1
ATOM 684 C C . ALA A 1 89 ? -1.989 2.832 -0.300 1.00 78.50 89 ALA A C 1
ATOM 686 O O . ALA A 1 89 ? -2.578 2.405 0.696 1.00 78.50 89 ALA A O 1
ATOM 687 N N . VAL A 1 90 ? -1.464 4.061 -0.332 1.00 82.50 90 VAL A N 1
ATOM 688 C CA . VAL A 1 90 ? -1.546 5.003 0.794 1.00 82.50 90 VAL A CA 1
ATOM 689 C C . VAL A 1 90 ? -3.001 5.364 1.097 1.00 82.50 90 VAL A C 1
ATOM 691 O O . VAL A 1 90 ? -3.402 5.349 2.262 1.00 82.50 90 VAL A O 1
ATOM 694 N N . LEU A 1 91 ? -3.821 5.623 0.075 1.00 83.94 91 LEU A N 1
ATOM 695 C CA . LEU A 1 91 ? -5.242 5.922 0.249 1.00 83.94 91 LEU A CA 1
ATOM 696 C C . LEU A 1 91 ? -5.990 4.749 0.896 1.00 83.94 91 LEU A C 1
ATOM 698 O O . LEU A 1 91 ? -6.762 4.967 1.825 1.00 83.94 91 LEU A O 1
ATOM 702 N N . LEU A 1 92 ? -5.732 3.506 0.478 1.00 82.19 92 LEU A N 1
ATOM 703 C CA . LEU A 1 92 ? -6.324 2.312 1.095 1.00 82.19 92 LEU A CA 1
ATOM 704 C C . LEU A 1 92 ? -5.910 2.145 2.564 1.00 82.19 92 LEU A C 1
ATOM 706 O O . LEU A 1 92 ? -6.737 1.791 3.409 1.00 82.19 92 LEU A O 1
ATOM 710 N N . VAL A 1 93 ? -4.654 2.439 2.903 1.00 82.00 93 VAL A N 1
ATOM 711 C CA . VAL A 1 93 ? -4.182 2.441 4.297 1.00 82.00 93 VAL A CA 1
ATOM 712 C C . VAL A 1 93 ? -4.909 3.511 5.118 1.00 82.00 93 VAL A C 1
ATOM 714 O O . VAL A 1 93 ? -5.353 3.242 6.235 1.00 82.00 93 VAL A O 1
ATOM 717 N N . ILE A 1 94 ? -5.101 4.708 4.564 1.00 81.81 94 ILE A N 1
ATOM 718 C CA . ILE A 1 94 ? -5.864 5.776 5.219 1.00 81.81 94 ILE A CA 1
ATOM 719 C C . ILE A 1 94 ? -7.323 5.337 5.404 1.00 81.81 94 ILE A C 1
ATOM 721 O O . ILE A 1 94 ? -7.842 5.374 6.519 1.00 81.81 94 ILE A O 1
ATOM 725 N N . LEU A 1 95 ? -7.982 4.852 4.352 1.00 82.88 95 LEU A N 1
ATOM 726 C CA . LEU A 1 95 ? -9.377 4.414 4.408 1.00 82.88 95 LEU A CA 1
ATOM 727 C C . LEU A 1 95 ? -9.583 3.261 5.395 1.00 82.88 95 LEU A C 1
ATOM 729 O O . LEU A 1 95 ? -10.554 3.276 6.147 1.00 82.88 95 LEU A O 1
ATOM 733 N N . SER A 1 96 ? -8.662 2.301 5.473 1.00 77.69 96 SER A N 1
ATOM 734 C CA . SER A 1 96 ? -8.732 1.214 6.460 1.00 77.69 96 SER A CA 1
ATOM 735 C C . SER A 1 96 ? -8.482 1.695 7.896 1.00 77.69 96 SER A C 1
ATOM 737 O O . SER A 1 96 ? -9.114 1.193 8.831 1.00 77.69 96 SER A O 1
ATOM 739 N N . ALA A 1 97 ? -7.638 2.712 8.090 1.00 77.00 97 ALA A N 1
ATOM 740 C CA . ALA A 1 97 ? -7.426 3.337 9.393 1.00 77.00 97 ALA A CA 1
ATOM 741 C C . ALA A 1 97 ? -8.643 4.151 9.872 1.00 77.00 97 ALA A C 1
ATOM 743 O O . ALA A 1 97 ? -8.951 4.147 11.066 1.00 77.00 97 ALA A O 1
ATOM 744 N N . PHE A 1 98 ? -9.356 4.825 8.964 1.00 76.12 98 PHE A N 1
ATOM 745 C CA . PHE A 1 98 ? -10.545 5.619 9.298 1.00 76.12 98 PHE A CA 1
ATOM 746 C C . PHE A 1 98 ? -11.840 4.791 9.333 1.00 76.12 98 PHE A C 1
ATOM 748 O O . PHE A 1 98 ? -12.672 5.001 10.217 1.00 76.12 98 PHE A O 1
ATOM 755 N N . GLY A 1 99 ? -11.988 3.801 8.451 1.00 67.88 99 GLY A N 1
ATOM 756 C CA . GLY A 1 99 ? -13.172 2.941 8.344 1.00 67.88 99 GLY A CA 1
ATOM 757 C C . GLY A 1 99 ? -13.370 1.993 9.529 1.00 67.88 99 GLY A C 1
ATOM 758 O O . GLY A 1 99 ? -14.474 1.509 9.763 1.00 67.88 99 GLY A O 1
ATOM 759 N N . LYS A 1 100 ? -12.334 1.770 10.349 1.00 54.44 100 LYS A N 1
ATOM 760 C CA . LYS A 1 100 ? -12.428 0.954 11.570 1.00 54.44 100 LYS A CA 1
ATOM 761 C C . LYS A 1 100 ? -12.878 1.735 12.809 1.00 54.44 100 LYS A C 1
ATOM 763 O O . LYS A 1 100 ? -12.798 1.207 13.919 1.00 54.44 100 LYS A O 1
ATOM 768 N N . ARG A 1 101 ? -13.435 2.943 12.648 1.00 56.44 101 ARG A N 1
ATOM 769 C CA . ARG A 1 101 ? -14.386 3.481 13.633 1.00 56.44 101 ARG A CA 1
ATOM 770 C C . ARG A 1 101 ? -15.694 2.699 13.509 1.00 56.44 101 ARG A C 1
ATOM 772 O O . ARG A 1 101 ? -16.700 3.216 13.038 1.00 56.44 101 ARG A O 1
ATOM 779 N N . ARG A 1 102 ? -15.677 1.434 13.946 1.00 53.62 102 ARG A N 1
ATOM 780 C CA . ARG A 1 102 ? -16.907 0.785 14.401 1.00 53.62 102 ARG A CA 1
ATOM 781 C C . ARG A 1 102 ? -17.480 1.734 15.441 1.00 53.62 102 ARG A C 1
ATOM 783 O O . ARG A 1 102 ? -16.828 1.970 16.459 1.00 53.62 102 ARG A O 1
ATOM 790 N N . SER A 1 103 ? -18.640 2.313 15.136 1.00 54.31 103 SER A N 1
ATOM 791 C CA . SER A 1 103 ? -19.499 2.911 16.148 1.00 54.31 103 SER A CA 1
ATOM 792 C C . SER A 1 103 ? -19.490 1.926 17.317 1.00 54.31 103 SER A C 1
ATOM 794 O O . SER A 1 103 ? -19.763 0.745 17.062 1.00 54.31 103 SER A O 1
ATOM 796 N N . PRO A 1 104 ? -19.020 2.307 18.519 1.00 51.91 104 PRO A N 1
ATOM 797 C CA . PRO A 1 104 ? -19.027 1.388 19.642 1.00 51.91 104 PRO A CA 1
ATOM 798 C C . PRO A 1 104 ? -20.466 0.907 19.749 1.00 51.91 104 PRO A C 1
ATOM 800 O O . PRO A 1 104 ? -21.371 1.720 19.939 1.00 51.91 104 PRO A O 1
ATOM 803 N N . SER A 1 105 ? -20.700 -0.383 19.489 1.00 49.97 105 SER A N 1
ATOM 804 C CA . SER A 1 105 ? -22.041 -0.905 19.665 1.00 49.97 105 SER A CA 1
ATOM 805 C C . SER A 1 105 ? -22.369 -0.633 21.125 1.00 49.97 105 SER A C 1
ATOM 807 O O . SER A 1 105 ? -21.563 -0.911 22.018 1.00 49.97 105 SER A O 1
ATOM 809 N N . VAL A 1 106 ? -23.515 -0.004 21.359 1.00 58.00 106 VAL A N 1
ATOM 810 C CA . VAL A 1 106 ? -23.991 0.351 22.700 1.00 58.00 106 VAL A CA 1
ATOM 811 C C . VAL A 1 106 ? -23.932 -0.876 23.626 1.00 58.00 106 VAL A C 1
ATOM 813 O O . VAL A 1 106 ? -23.633 -0.749 24.808 1.00 58.00 106 VAL A O 1
ATOM 816 N N . ALA A 1 107 ? -24.045 -2.084 23.061 1.00 55.06 107 ALA A N 1
ATOM 817 C CA . ALA A 1 107 ? -23.866 -3.360 23.745 1.00 55.06 107 ALA A CA 1
ATOM 818 C C . ALA A 1 107 ? -22.494 -3.551 24.428 1.00 55.06 107 ALA A C 1
ATOM 820 O O . ALA A 1 107 ? -22.428 -4.159 25.494 1.00 55.06 107 ALA A O 1
ATOM 821 N N . GLN A 1 108 ? -21.389 -3.036 23.882 1.00 50.62 108 GLN A N 1
ATOM 822 C CA . GLN A 1 108 ? -20.060 -3.279 24.459 1.00 50.62 108 GLN A CA 1
ATOM 823 C C . GLN A 1 108 ? -19.767 -2.393 25.678 1.00 50.62 108 GLN A C 1
ATOM 825 O O . GLN A 1 108 ? -18.993 -2.792 26.548 1.00 50.62 108 GLN A O 1
ATOM 830 N N . GLN A 1 109 ? -20.408 -1.224 25.770 1.00 54.91 109 GLN A N 1
ATOM 831 C CA . GLN A 1 109 ? -20.228 -0.306 26.896 1.00 54.91 109 GLN A CA 1
ATOM 832 C C . GLN A 1 109 ? -20.976 -0.782 28.154 1.00 54.91 109 GLN A C 1
ATOM 834 O O . GLN A 1 109 ? -20.518 -0.524 29.265 1.00 54.91 109 GLN A O 1
ATOM 839 N N . VAL A 1 110 ? -22.050 -1.566 27.995 1.00 57.12 110 VAL A N 1
ATOM 840 C CA . VAL A 1 110 ? -22.762 -2.191 29.126 1.00 57.12 110 VAL A CA 1
ATOM 841 C C . VAL A 1 110 ? -21.975 -3.383 29.690 1.00 57.12 110 VAL A C 1
ATOM 843 O O . VAL A 1 110 ? -21.901 -3.564 30.901 1.00 57.12 110 VAL A O 1
ATOM 846 N N . ILE A 1 111 ? -21.290 -4.162 28.844 1.00 56.50 111 ILE A N 1
ATOM 847 C CA . ILE A 1 111 ? -20.598 -5.395 29.270 1.00 56.50 111 ILE A CA 1
ATOM 848 C C . ILE A 1 111 ? -19.312 -5.101 30.069 1.00 56.50 111 ILE A C 1
ATOM 850 O O . ILE A 1 111 ? -18.951 -5.864 30.968 1.00 56.50 111 ILE A O 1
ATOM 854 N N . SER A 1 112 ? -18.623 -3.986 29.805 1.00 51.31 112 SER A N 1
ATOM 855 C CA . SER A 1 112 ? -17.414 -3.614 30.560 1.00 51.31 112 SER A CA 1
ATOM 856 C C . SER A 1 112 ? -17.692 -3.097 31.976 1.00 51.31 112 SER A C 1
ATOM 858 O O . SER A 1 112 ? -16.812 -3.212 32.826 1.00 51.31 112 SER A O 1
ATOM 860 N N . SER A 1 113 ? -18.904 -2.608 32.261 1.00 53.19 113 SER A N 1
ATOM 861 C CA . SER A 1 113 ? -19.311 -2.234 33.626 1.00 53.19 113 SER A CA 1
ATOM 862 C C . SER A 1 113 ? -19.755 -3.425 34.483 1.00 53.19 113 SER A C 1
ATOM 864 O O . SER A 1 113 ? -19.819 -3.299 35.701 1.00 53.19 113 SER A O 1
ATOM 866 N N . VAL A 1 114 ? -20.006 -4.599 33.892 1.00 57.97 114 VAL A N 1
ATOM 867 C CA . VAL A 1 114 ? -20.496 -5.779 34.632 1.00 57.97 114 VAL A CA 1
ATOM 868 C C . VAL A 1 114 ? -19.358 -6.609 35.247 1.00 57.97 114 VAL A C 1
ATOM 870 O O . VAL A 1 114 ? -19.557 -7.269 36.260 1.00 57.97 114 VAL A O 1
ATOM 873 N N . LYS A 1 115 ? -18.121 -6.540 34.730 1.00 51.00 115 LYS A N 1
ATOM 874 C CA . LYS A 1 115 ? -17.007 -7.379 35.228 1.00 51.00 115 LYS A CA 1
ATOM 875 C C . LYS A 1 115 ? -16.381 -6.955 36.567 1.00 51.00 115 LYS A C 1
ATOM 877 O O . LYS A 1 115 ? -15.514 -7.673 37.057 1.00 51.00 115 LYS A O 1
ATOM 882 N N . GLN A 1 116 ? -16.800 -5.843 37.173 1.00 48.53 116 GLN A N 1
ATOM 883 C CA . GLN A 1 116 ? -16.330 -5.435 38.510 1.00 48.53 116 GLN A CA 1
ATOM 884 C C . GLN A 1 116 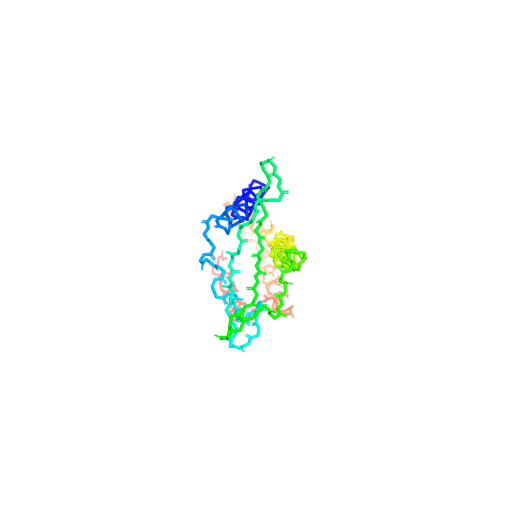? -17.392 -5.503 39.611 1.00 48.53 116 GLN A C 1
ATOM 886 O O . GLN A 1 116 ? -17.057 -5.320 40.779 1.00 48.53 116 GLN A O 1
ATOM 891 N N . ALA A 1 117 ? -18.633 -5.859 39.287 1.00 48.12 117 ALA A N 1
ATOM 892 C CA . ALA A 1 117 ? -19.619 -6.184 40.302 1.00 48.12 117 ALA A CA 1
ATOM 893 C C . ALA A 1 117 ? -19.620 -7.700 40.503 1.00 48.12 117 ALA A C 1
ATOM 895 O O . ALA A 1 117 ? -20.292 -8.449 39.799 1.00 48.12 117 ALA A O 1
ATOM 896 N N . LYS A 1 118 ? -18.863 -8.158 41.500 1.00 48.78 118 LYS A N 1
ATOM 897 C CA . LYS A 1 118 ? -19.227 -9.369 42.234 1.00 48.78 118 LYS A CA 1
ATOM 898 C C . LYS A 1 118 ? -20.617 -9.074 42.810 1.00 48.78 118 LYS A C 1
ATOM 900 O O . LYS A 1 118 ? -20.718 -8.395 43.826 1.00 48.78 118 LYS A O 1
ATOM 905 N N . SER A 1 119 ? -21.658 -9.423 42.053 1.00 52.19 119 SER A N 1
ATOM 906 C CA . SER A 1 119 ? -23.038 -9.078 42.382 1.00 52.19 119 SER A CA 1
ATOM 907 C C . SER A 1 119 ? -23.381 -9.727 43.717 1.00 52.19 119 SER A C 1
ATOM 909 O O . SER A 1 119 ? -23.236 -10.947 43.830 1.00 52.19 119 SER A O 1
ATOM 911 N N . PRO A 1 120 ? -23.823 -8.963 44.728 1.00 55.03 120 PRO A N 1
ATOM 912 C CA . PRO A 1 120 ? -24.622 -9.554 45.780 1.00 55.03 120 PRO A CA 1
ATOM 913 C C . PRO A 1 120 ? -25.851 -10.154 45.092 1.00 55.03 120 PRO A C 1
ATOM 915 O O . PRO A 1 120 ? -26.493 -9.515 44.256 1.00 55.03 120 PRO A O 1
ATOM 918 N N . TYR A 1 121 ? -26.065 -11.434 45.343 1.00 58.41 121 TYR A N 1
ATOM 919 C CA . TYR A 1 121 ? -27.220 -12.188 44.897 1.00 58.41 121 TYR A CA 1
ATOM 920 C C . TYR A 1 121 ? -28.439 -11.579 45.598 1.00 58.41 121 TYR A C 1
ATOM 922 O O . TYR A 1 121 ? -28.602 -11.756 46.801 1.00 58.41 121 TYR A O 1
ATOM 930 N N . ASN A 1 122 ? -29.200 -10.754 44.882 1.00 61.56 122 ASN A N 1
ATOM 931 C CA . ASN A 1 122 ? -30.509 -10.294 45.327 1.00 61.56 122 ASN A CA 1
ATOM 932 C C . ASN A 1 122 ? -31.534 -11.098 44.530 1.00 61.56 122 ASN A C 1
ATOM 934 O O . ASN A 1 122 ? -31.648 -10.910 43.317 1.00 61.56 122 ASN A O 1
ATOM 938 N N . ASP A 1 123 ? -32.235 -11.990 45.227 1.00 73.50 123 ASP A N 1
ATOM 939 C CA . ASP A 1 123 ? -33.370 -12.793 44.755 1.00 73.50 123 ASP A CA 1
ATOM 940 C C . ASP A 1 123 ? -34.603 -11.918 44.477 1.00 73.50 123 ASP A C 1
ATOM 942 O O . ASP A 1 123 ? -35.679 -12.136 45.032 1.00 73.50 123 ASP A O 1
ATOM 946 N N . ASP A 1 124 ? -34.453 -10.877 43.658 1.00 84.75 124 ASP A N 1
ATOM 947 C CA . ASP A 1 124 ? -35.579 -10.039 43.261 1.00 84.75 124 ASP A CA 1
ATOM 948 C C . ASP A 1 124 ? -36.246 -10.635 42.008 1.00 84.75 124 ASP A C 1
ATOM 950 O O . ASP A 1 124 ? -35.647 -10.618 40.922 1.00 84.75 124 ASP A O 1
ATOM 954 N N . PRO A 1 125 ? -37.487 -11.155 42.106 1.00 85.50 125 PRO A N 1
ATOM 955 C CA . PRO A 1 125 ? -38.177 -11.793 40.982 1.00 85.50 125 PRO A CA 1
ATOM 956 C C . PRO A 1 125 ? -38.467 -10.818 39.829 1.00 85.50 125 PRO A C 1
ATOM 958 O O . PRO A 1 125 ? -38.591 -11.238 38.676 1.00 85.50 125 PRO A O 1
ATOM 961 N N . GLU A 1 126 ? -38.525 -9.512 40.106 1.00 88.56 126 GLU A N 1
ATOM 962 C CA . GLU A 1 126 ? -38.703 -8.479 39.079 1.00 88.56 126 GLU A CA 1
ATOM 963 C C . GLU A 1 126 ? -37.497 -8.394 38.129 1.00 88.56 126 GLU A C 1
ATOM 965 O O . GLU A 1 126 ? -37.663 -8.212 36.919 1.00 88.56 126 GLU A O 1
ATOM 970 N N . LEU A 1 127 ? -36.286 -8.630 38.641 1.00 89.69 127 LEU A N 1
ATOM 971 C CA . LEU A 1 127 ? -35.047 -8.528 37.868 1.00 89.69 127 LEU A CA 1
ATOM 972 C C . LEU A 1 127 ? -34.901 -9.696 36.877 1.00 89.69 127 LEU A C 1
ATOM 974 O O . LEU A 1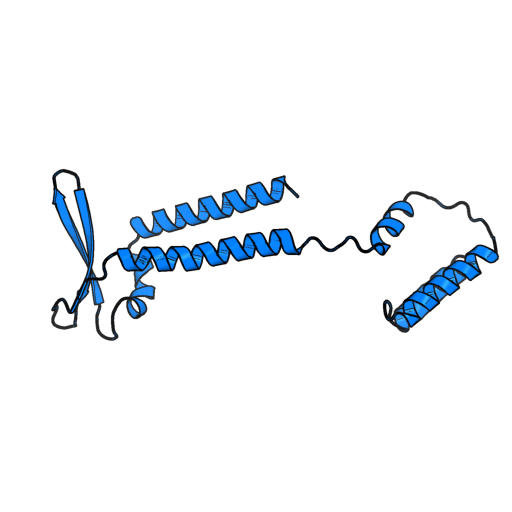 127 ? -34.374 -9.529 35.772 1.00 89.69 127 LEU A O 1
ATOM 978 N N . LEU A 1 128 ? -35.415 -10.876 37.242 1.00 92.19 128 LEU A N 1
ATOM 979 C CA . LEU A 1 128 ? -35.486 -12.039 36.353 1.00 92.19 128 LEU A CA 1
ATOM 980 C C . LEU A 1 128 ? -36.409 -11.765 35.156 1.00 92.19 128 LEU A C 1
ATOM 982 O O . LEU A 1 128 ? -36.028 -12.006 34.007 1.00 92.19 128 LEU A O 1
ATOM 986 N N . SER A 1 129 ? -37.602 -11.228 35.426 1.00 94.62 129 SER A N 1
ATOM 987 C CA . SER A 1 129 ? -38.583 -10.858 34.399 1.00 94.62 129 SER A CA 1
ATOM 988 C C . SER A 1 129 ? -38.001 -9.854 33.399 1.00 94.62 129 SER A C 1
ATOM 990 O O . SER A 1 129 ? -38.082 -10.064 32.186 1.00 94.62 129 SER A O 1
ATOM 992 N N . GLU A 1 130 ? -37.346 -8.799 33.892 1.00 95.12 130 GLU A N 1
ATOM 993 C CA . GLU A 1 130 ? -36.767 -7.754 33.043 1.00 95.12 130 GLU A CA 1
ATOM 994 C C . GLU A 1 130 ? -35.679 -8.307 32.106 1.00 95.12 130 GLU A C 1
ATOM 996 O O . GLU A 1 130 ? -35.680 -8.034 30.901 1.00 95.12 130 GLU A O 1
ATOM 1001 N N . LYS A 1 131 ? -34.780 -9.155 32.624 1.00 94.69 131 LYS A N 1
ATOM 1002 C CA . LYS A 1 131 ? -33.719 -9.782 31.819 1.00 94.69 131 LYS A CA 1
ATOM 1003 C C . LYS A 1 131 ? -34.273 -10.685 30.718 1.00 94.69 131 LYS A C 1
ATOM 1005 O O . LYS A 1 131 ? -33.751 -10.673 29.600 1.00 94.69 131 LYS A O 1
ATOM 1010 N N . LEU A 1 132 ? -35.322 -11.456 31.007 1.00 96.56 132 LEU A N 1
ATOM 1011 C CA . LEU A 1 132 ? -35.970 -12.310 30.008 1.00 96.56 132 LEU A CA 1
ATOM 1012 C C . LEU A 1 132 ? -36.663 -11.479 28.920 1.00 96.56 132 LEU A C 1
ATOM 1014 O O . LEU A 1 132 ? -36.575 -11.826 27.740 1.00 96.56 132 LEU A O 1
ATOM 1018 N N . GLN A 1 133 ? -37.278 -10.353 29.286 1.00 97.56 133 GLN A N 1
ATOM 1019 C CA . GLN A 1 133 ? -37.911 -9.443 28.332 1.00 97.56 133 GLN A CA 1
ATOM 1020 C C . GLN A 1 133 ? -36.889 -8.782 27.394 1.00 97.56 133 GLN A C 1
ATOM 1022 O O . GLN A 1 133 ? -37.107 -8.726 26.181 1.00 97.56 133 GLN A O 1
ATOM 1027 N N . GLN A 1 134 ? -35.745 -8.335 27.921 1.00 96.44 134 GLN A N 1
ATOM 1028 C CA . GLN A 1 134 ? -34.661 -7.777 27.103 1.00 96.44 134 GLN A CA 1
ATOM 1029 C C . GLN A 1 134 ? -34.100 -8.811 26.114 1.00 96.44 134 GLN A C 1
ATOM 1031 O O . GLN A 1 134 ? -33.828 -8.483 24.957 1.00 96.44 134 GLN A O 1
ATOM 1036 N N . LEU A 1 135 ? -33.963 -10.069 26.547 1.00 97.25 135 LEU A N 1
ATOM 1037 C CA . LEU A 1 135 ? -33.487 -11.158 25.695 1.00 97.25 135 LEU A CA 1
ATOM 1038 C C . LEU A 1 135 ? -34.476 -11.473 24.561 1.00 97.25 135 LEU A C 1
ATOM 1040 O O . LEU A 1 135 ? -34.047 -11.692 23.429 1.00 97.25 135 LEU A O 1
ATOM 1044 N N . GLN A 1 136 ? -35.783 -11.440 24.843 1.00 97.38 136 GLN A N 1
ATOM 1045 C CA . GLN A 1 136 ? -36.830 -11.600 23.828 1.00 97.38 136 GLN A CA 1
ATOM 1046 C C . GLN A 1 136 ? -36.793 -10.466 22.799 1.00 97.38 136 GLN A C 1
ATOM 1048 O O . GLN A 1 136 ? -36.793 -10.723 21.601 1.00 97.38 136 GLN A O 1
ATOM 1053 N N . SER A 1 137 ? -36.667 -9.215 23.249 1.00 97.50 137 SER A N 1
ATOM 1054 C CA . SER A 1 137 ? -36.596 -8.064 22.343 1.00 97.50 137 SER A CA 1
ATOM 1055 C C . SER A 1 137 ? -35.390 -8.137 21.392 1.00 97.50 137 SER A C 1
ATOM 1057 O O . SER A 1 137 ? -35.498 -7.774 20.222 1.00 97.50 137 SER A O 1
ATOM 1059 N N . ALA A 1 138 ? -34.246 -8.658 21.853 1.00 97.69 138 ALA A N 1
ATOM 1060 C CA . ALA A 1 138 ? -33.078 -8.880 20.999 1.00 97.69 138 ALA A CA 1
ATOM 1061 C C . ALA A 1 138 ? -33.319 -9.938 19.906 1.00 97.69 138 ALA A C 1
ATOM 1063 O O . ALA A 1 138 ? -32.812 -9.782 18.792 1.00 97.69 138 ALA A O 1
ATOM 1064 N N . LEU A 1 139 ? -34.092 -10.986 20.212 1.00 97.06 139 LEU A N 1
ATOM 1065 C CA . LEU A 1 139 ? -34.508 -11.998 19.240 1.00 97.06 139 LEU A CA 1
ATOM 1066 C C . LEU A 1 139 ? -35.472 -11.398 18.209 1.00 97.06 139 LEU A C 1
ATOM 1068 O O . LEU A 1 139 ? -35.256 -11.562 17.010 1.00 97.06 139 LEU A O 1
ATOM 1072 N N . ASP A 1 140 ? -36.470 -10.634 18.662 1.00 97.94 140 ASP A N 1
ATOM 1073 C CA . ASP A 1 140 ? -37.459 -9.989 17.787 1.00 97.94 140 ASP A CA 1
ATOM 1074 C C . ASP A 1 140 ? -36.805 -8.966 16.832 1.00 97.94 140 ASP A C 1
ATOM 1076 O O . ASP A 1 140 ? -37.238 -8.799 15.693 1.00 97.94 140 ASP A O 1
ATOM 1080 N N . MET A 1 141 ? -35.719 -8.312 17.265 1.00 97.06 141 MET A N 1
ATOM 1081 C CA . MET A 1 141 ? -34.901 -7.418 16.429 1.00 97.06 141 MET A CA 1
ATOM 1082 C C . MET A 1 141 ? -33.945 -8.152 15.469 1.00 97.06 141 MET A C 1
ATOM 1084 O O . MET A 1 141 ? -33.252 -7.499 14.688 1.00 97.06 141 MET A O 1
ATOM 1088 N N . GLY A 1 142 ? -33.850 -9.483 15.535 1.00 95.50 142 GLY A N 1
ATOM 1089 C CA . GLY A 1 142 ? -32.909 -10.274 14.736 1.00 95.50 142 GLY A CA 1
ATOM 1090 C C . GLY A 1 142 ? -31.436 -10.052 15.103 1.00 95.50 142 GLY A C 1
ATOM 1091 O O . GLY A 1 142 ? -30.555 -10.298 14.280 1.00 95.50 142 GLY A O 1
ATOM 1092 N N . LEU A 1 143 ? -31.150 -9.561 16.317 1.00 97.00 143 LEU A N 1
ATOM 1093 C CA . LEU A 1 143 ? -29.781 -9.332 16.803 1.00 97.00 143 LEU A CA 1
ATOM 1094 C C . LEU A 1 143 ? -29.104 -10.618 17.288 1.00 97.00 143 LEU A C 1
ATOM 1096 O O . LEU A 1 143 ? -27.876 -10.681 17.322 1.00 97.00 143 LEU A O 1
ATOM 1100 N N . ILE A 1 144 ? -29.901 -11.609 17.688 1.00 97.12 144 ILE A N 1
ATOM 1101 C CA . ILE A 1 144 ? -29.456 -12.933 18.128 1.00 97.12 144 ILE A CA 1
ATOM 1102 C C . ILE A 1 144 ? -30.258 -14.011 17.406 1.00 97.12 144 ILE A C 1
ATOM 1104 O O . ILE A 1 144 ? -31.386 -13.777 16.973 1.00 97.12 144 ILE A O 1
ATOM 1108 N N . THR A 1 145 ? -29.680 -15.202 17.287 1.00 97.56 145 THR A N 1
ATOM 1109 C CA . THR A 1 145 ? -30.390 -16.357 16.727 1.00 97.56 145 THR A CA 1
ATOM 1110 C C . THR A 1 145 ? -31.257 -17.045 17.785 1.00 97.56 145 THR A C 1
ATOM 1112 O O . THR A 1 145 ? -31.047 -16.884 18.991 1.00 97.56 145 THR A O 1
ATOM 1115 N N . GLN A 1 146 ? -32.208 -17.867 17.334 1.00 97.94 146 GLN A N 1
ATOM 1116 C CA . GLN A 1 146 ? -33.050 -18.689 18.212 1.00 97.94 146 GLN A CA 1
ATOM 1117 C C . GLN A 1 146 ? -32.212 -19.575 19.157 1.00 97.94 146 GLN A C 1
ATOM 1119 O O . GLN A 1 146 ? -32.500 -19.672 20.348 1.00 97.94 146 GLN A O 1
ATOM 1124 N N . GLU A 1 147 ? -31.129 -20.171 18.651 1.00 96.94 147 GLU A N 1
ATOM 1125 C CA . GLU A 1 147 ? -30.223 -21.018 19.441 1.00 96.94 147 GLU A CA 1
ATOM 1126 C C . GLU A 1 147 ? -29.496 -20.224 20.540 1.00 96.94 147 GLU A C 1
ATOM 1128 O O . GLU A 1 147 ? -29.343 -20.691 21.674 1.00 96.94 147 GLU A O 1
ATOM 1133 N N . GLU A 1 148 ? -29.060 -18.997 20.233 1.00 96.50 148 GLU A N 1
ATOM 1134 C CA . GLU A 1 148 ? -28.409 -18.120 21.208 1.00 96.50 148 GLU A CA 1
ATOM 1135 C C . GLU A 1 148 ? -29.372 -17.648 22.296 1.00 96.50 148 GLU A C 1
ATOM 1137 O O . GLU A 1 148 ? -28.977 -17.581 23.467 1.00 96.50 148 GLU A O 1
ATOM 1142 N N . TYR A 1 149 ? -30.620 -17.361 21.919 1.00 98.31 149 TYR A N 1
ATOM 1143 C CA . TYR A 1 149 ? -31.697 -17.035 22.845 1.00 98.31 149 TYR A CA 1
ATOM 1144 C C . TYR A 1 149 ? -31.922 -18.175 23.846 1.00 98.31 149 TYR A C 1
ATOM 1146 O O . TYR A 1 149 ? -31.857 -17.954 25.055 1.00 98.31 149 TYR A O 1
ATOM 1154 N N . GLU A 1 150 ? -32.097 -19.413 23.378 1.00 97.88 150 GLU A N 1
ATOM 1155 C CA . GLU A 1 150 ? -32.361 -20.564 24.253 1.00 97.88 150 GLU A CA 1
ATOM 1156 C C . GLU A 1 150 ? -31.198 -20.883 25.194 1.00 97.88 150 GLU A C 1
ATOM 1158 O O . GLU A 1 150 ? -31.402 -21.254 26.355 1.00 97.88 150 GLU A O 1
ATOM 1163 N N . ARG A 1 151 ? -29.960 -20.733 24.711 1.00 98.06 151 ARG A N 1
ATOM 1164 C CA . ARG A 1 151 ? -28.763 -20.901 25.540 1.00 98.06 151 ARG A CA 1
ATOM 1165 C C . ARG A 1 151 ? -28.720 -19.863 26.665 1.00 98.06 151 ARG A C 1
ATOM 1167 O O . ARG A 1 151 ? -28.539 -20.238 27.818 1.00 98.06 151 ARG A O 1
ATOM 1174 N N . LYS A 1 152 ? -28.921 -18.579 26.346 1.00 97.69 152 LYS A N 1
ATOM 1175 C CA . LYS A 1 152 ? -28.892 -17.485 27.334 1.00 97.69 152 LYS A CA 1
ATOM 1176 C C . LYS A 1 152 ? -30.069 -17.532 28.302 1.00 97.69 152 LYS A C 1
ATOM 1178 O O . LYS A 1 152 ? -29.899 -17.236 29.477 1.00 97.69 152 LYS A O 1
ATOM 1183 N N . ARG A 1 153 ? -31.253 -17.930 27.829 1.00 97.31 153 ARG A N 1
ATOM 1184 C CA . ARG A 1 153 ? -32.439 -18.109 28.671 1.00 97.31 153 ARG A CA 1
ATOM 1185 C C . ARG A 1 153 ? -32.191 -19.147 29.764 1.00 97.31 153 ARG A C 1
ATOM 1187 O O . ARG A 1 153 ? -32.536 -18.892 30.911 1.00 97.31 153 ARG A O 1
ATOM 1194 N N . ARG A 1 154 ? -31.569 -20.282 29.420 1.00 97.38 154 ARG A N 1
ATOM 1195 C CA . ARG A 1 154 ? -31.171 -21.305 30.402 1.00 97.38 154 ARG A CA 1
ATOM 1196 C C . ARG A 1 154 ? -30.149 -20.776 31.399 1.00 97.38 154 ARG A C 1
ATOM 1198 O O . ARG A 1 154 ? -30.367 -20.916 32.588 1.00 97.38 154 ARG A O 1
ATOM 1205 N N . GLU A 1 155 ? -29.108 -20.095 30.925 1.00 95.69 155 GLU A N 1
ATOM 1206 C CA . GLU A 1 155 ? -28.082 -19.502 31.796 1.00 95.69 155 GLU A CA 1
ATOM 1207 C C . GLU A 1 155 ? -28.671 -18.506 32.809 1.00 95.69 155 GLU A C 1
ATOM 1209 O O . GLU A 1 155 ? -28.251 -18.482 33.960 1.00 95.69 155 GLU A O 1
ATOM 1214 N N . ILE A 1 156 ? -29.671 -17.712 32.402 1.00 93.50 156 ILE A N 1
ATOM 1215 C CA . ILE A 1 156 ? -30.380 -16.797 33.305 1.00 93.50 156 ILE A CA 1
ATOM 1216 C C . ILE A 1 156 ? -31.188 -17.583 34.341 1.00 93.50 156 ILE A C 1
ATOM 1218 O O . ILE A 1 156 ? -31.075 -17.277 35.521 1.00 93.50 156 ILE A O 1
ATOM 1222 N N . ILE A 1 157 ? -31.964 -18.587 33.927 1.00 92.75 157 ILE A N 1
ATOM 1223 C CA . ILE A 1 157 ? -32.787 -19.393 34.845 1.00 92.75 157 ILE A CA 1
ATOM 1224 C C . ILE A 1 157 ? -31.915 -20.176 35.833 1.00 9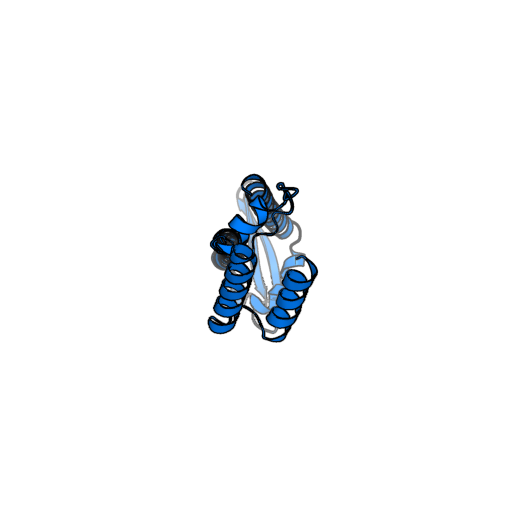2.75 157 ILE A C 1
ATOM 1226 O O . ILE A 1 157 ? -32.236 -20.197 37.009 1.00 92.75 157 ILE A O 1
ATOM 1230 N N . ASP A 1 158 ? -30.804 -20.762 35.383 1.00 93.25 158 ASP A N 1
ATOM 1231 C CA . ASP A 1 158 ? -29.887 -21.536 36.234 1.00 93.25 158 ASP A CA 1
ATOM 1232 C C . ASP A 1 158 ? -29.129 -20.655 37.246 1.00 93.25 158 ASP A C 1
ATOM 1234 O O . ASP A 1 158 ? -28.526 -21.164 38.190 1.00 93.25 158 ASP A O 1
ATOM 1238 N N . SER A 1 159 ? -29.106 -19.337 37.021 1.00 86.00 159 SER A N 1
ATOM 1239 C CA . SER A 1 159 ? -28.422 -18.365 37.880 1.00 86.00 159 SER A CA 1
ATOM 1240 C C . SER A 1 159 ? -29.302 -17.738 38.966 1.00 86.00 159 SER A C 1
ATOM 1242 O O . SER A 1 159 ? -28.780 -16.912 39.712 1.00 86.00 159 SER A O 1
ATOM 1244 N N . PHE A 1 160 ? -30.591 -18.090 39.027 1.00 83.94 160 PHE A N 1
ATOM 1245 C CA . PHE A 1 160 ? -31.576 -17.649 40.026 1.00 83.94 160 PHE A CA 1
ATOM 1246 C C . PHE A 1 160 ? -32.117 -18.859 40.802 1.00 83.94 160 PHE A C 1
ATOM 1248 O O . PHE A 1 160 ? -32.481 -18.680 41.985 1.00 83.94 160 PHE A O 1
#

Sequence (160 aa):
MRRFLIILVWLVLVTSIGLFVMTLFVPDLLKPFNSLLCAEGTSIDTNSYQSGPGETSIDFVCRDVDGIIVEYVSGKLMVPFFAVMFGGAVLL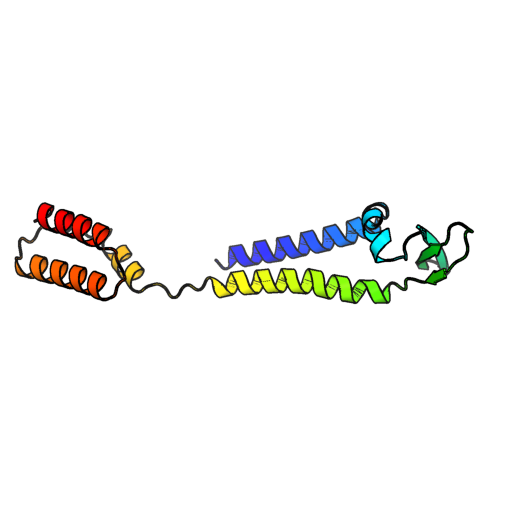VILSAFGKRRSPSVAQQVISSVKQAKSPYNDDPELLSEKLQQLQSALDMGLITQEEYERKRREIIDSF

pLDDT: mean 80.54, std 13.55, range [48.12, 98.31]